Protein AF-A0A955SMM8-F1 (afdb_monomer_lite)

Sequence (69 aa):
MKVYLDTCCLCRLFDDHSQLRIFAESEAIVRVLDRIGKRELEWVSSGVLEYEIRKTRDEDLKNNLLWLL

Foldseek 3Di:
DEDEDALVLLLLCVDPPPDVVSVVSNVVSVVVVVCVVVVVYPYDYDPVRLVVLVPDPDPVSSVVSVVVD

pLDDT: mean 96.24, std 1.71, range [87.25, 98.25]

Secondary structure (DSSP, 8-state):
-EEE--HHHHHHTTS-TTSHHHHHHHHHHHHHHHHHHTTSSEEE--HHHHHHHHT-S-HHHHHHHHHH-

Radius of gyration: 12.23 Å; chains: 1; bounding box: 24×28×29 Å

Structure (mmCIF, N/CA/C/O backbone):
data_AF-A0A955SMM8-F1
#
_entry.id   AF-A0A955SMM8-F1
#
loop_
_atom_site.group_PDB
_atom_site.id
_atom_site.type_symbol
_atom_site.label_atom_id
_atom_site.label_alt_id
_atom_site.label_comp_id
_atom_site.label_asym_id
_atom_site.label_entity_id
_atom_site.label_seq_id
_atom_site.pdbx_PDB_ins_code
_atom_site.Cartn_x
_atom_site.Cartn_y
_atom_site.Cartn_z
_atom_site.occupancy
_atom_site.B_iso_or_equiv
_atom_site.auth_seq_id
_atom_site.auth_comp_id
_atom_site.auth_asym_id
_atom_site.auth_atom_id
_atom_site.pdbx_PDB_model_num
ATOM 1 N N . MET A 1 1 ? -13.475 2.52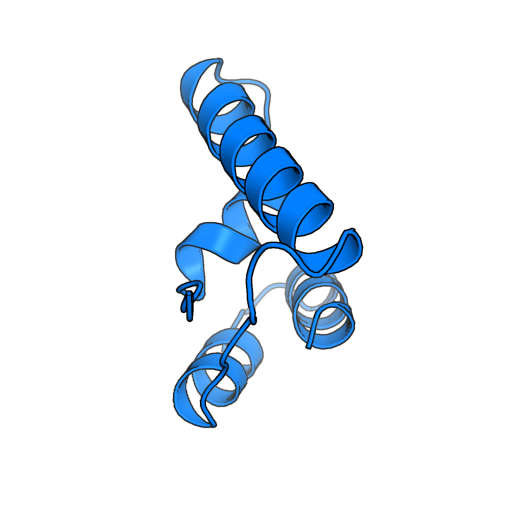7 12.613 1.00 93.88 1 MET A N 1
ATOM 2 C CA . MET A 1 1 ? -14.016 2.664 11.237 1.00 93.88 1 MET A CA 1
ATOM 3 C C . MET A 1 1 ? -13.265 1.687 10.351 1.00 93.88 1 MET A C 1
ATOM 5 O O . MET A 1 1 ? -12.057 1.575 10.527 1.00 93.88 1 MET A O 1
ATOM 9 N N . LYS A 1 2 ? -13.956 0.973 9.458 1.00 96.69 2 LYS A N 1
ATOM 10 C CA . LYS A 1 2 ? -13.326 -0.001 8.556 1.00 96.69 2 LYS A CA 1
ATOM 11 C C . LYS A 1 2 ? -12.882 0.680 7.269 1.00 96.69 2 LYS A C 1
ATOM 13 O O . LYS A 1 2 ? -13.620 1.515 6.749 1.00 96.69 2 LYS A O 1
ATOM 18 N N . VAL A 1 3 ? -11.701 0.325 6.779 1.00 96.56 3 VAL A N 1
ATOM 19 C CA . VAL A 1 3 ? -11.148 0.836 5.520 1.00 96.56 3 VAL A CA 1
ATOM 20 C C . VAL A 1 3 ? -10.697 -0.322 4.644 1.00 96.56 3 VAL A C 1
ATOM 22 O O . VAL A 1 3 ? -10.097 -1.279 5.129 1.00 96.56 3 VAL A O 1
ATOM 25 N N . TYR A 1 4 ? -11.004 -0.227 3.356 1.00 96.38 4 TYR A N 1
ATOM 26 C CA . TYR A 1 4 ? -10.552 -1.161 2.335 1.00 96.38 4 TYR A CA 1
ATOM 27 C C . TYR A 1 4 ? -9.571 -0.429 1.425 1.00 96.38 4 TYR A C 1
ATOM 29 O O . TYR A 1 4 ? -9.873 0.674 0.966 1.00 96.38 4 TYR A O 1
ATOM 37 N N . LEU A 1 5 ? -8.407 -1.028 1.191 1.00 96.19 5 LEU A N 1
ATOM 38 C CA . LEU A 1 5 ? -7.404 -0.508 0.268 1.00 96.19 5 LEU A CA 1
ATOM 39 C C . LEU A 1 5 ? -7.456 -1.335 -1.010 1.00 96.19 5 LEU A C 1
ATOM 41 O O . LEU A 1 5 ? -7.328 -2.556 -0.963 1.00 96.19 5 LEU A O 1
ATOM 45 N N . ASP A 1 6 ? -7.673 -0.657 -2.131 1.00 96.25 6 ASP A N 1
ATOM 46 C CA . ASP A 1 6 ? -7.630 -1.278 -3.450 1.00 96.25 6 ASP A CA 1
ATOM 47 C C . ASP A 1 6 ? -6.182 -1.631 -3.836 1.00 96.25 6 ASP A C 1
ATOM 49 O O . ASP A 1 6 ? -5.231 -1.003 -3.357 1.00 96.25 6 ASP A O 1
ATOM 53 N N . THR A 1 7 ? -6.003 -2.599 -4.736 1.00 96.06 7 THR A N 1
ATOM 54 C CA . THR A 1 7 ? -4.695 -3.040 -5.238 1.00 96.06 7 THR A CA 1
ATOM 55 C C . THR A 1 7 ? -3.885 -1.852 -5.753 1.00 96.06 7 THR A C 1
ATOM 57 O O . THR A 1 7 ? -2.712 -1.694 -5.418 1.00 96.06 7 THR A O 1
ATOM 60 N N . CYS A 1 8 ? -4.527 -0.953 -6.509 1.00 94.12 8 CYS A N 1
ATOM 61 C CA . CYS A 1 8 ? -3.872 0.234 -7.054 1.00 94.12 8 CYS A CA 1
ATOM 62 C C . CYS A 1 8 ? -3.384 1.214 -5.972 1.00 94.12 8 CYS A C 1
ATOM 64 O O . CYS A 1 8 ? -2.345 1.847 -6.156 1.00 94.12 8 CYS A O 1
ATOM 66 N N . CYS A 1 9 ? -4.080 1.315 -4.833 1.00 95.19 9 CYS A N 1
ATOM 67 C CA . CYS A 1 9 ? -3.636 2.129 -3.703 1.00 95.19 9 CYS A CA 1
ATOM 68 C C . CYS A 1 9 ? -2.346 1.566 -3.104 1.00 95.19 9 CYS A C 1
ATOM 70 O O . CYS A 1 9 ? -1.426 2.324 -2.813 1.00 95.19 9 CYS A O 1
ATOM 72 N N . LEU A 1 10 ? -2.263 0.242 -2.951 1.00 95.94 10 LEU A N 1
ATOM 73 C CA . LEU A 1 10 ? -1.065 -0.414 -2.429 1.00 95.94 10 LEU A CA 1
ATOM 74 C C . LEU A 1 10 ? 0.115 -0.298 -3.403 1.00 95.94 10 LEU A C 1
ATOM 76 O O . LEU A 1 10 ? 1.236 -0.049 -2.964 1.00 95.94 10 LEU A O 1
ATOM 80 N N . CYS A 1 11 ? -0.129 -0.388 -4.716 1.00 95.88 11 CYS A N 1
ATOM 81 C CA . CYS A 1 11 ? 0.914 -0.208 -5.731 1.00 95.88 11 CYS A CA 1
ATOM 82 C C . CYS A 1 11 ? 1.604 1.161 -5.646 1.00 95.88 11 CYS A C 1
ATOM 84 O O . CYS A 1 11 ? 2.807 1.234 -5.886 1.00 95.88 11 CYS A O 1
ATOM 86 N N . ARG A 1 12 ? 0.897 2.229 -5.236 1.00 96.31 12 ARG A N 1
ATOM 87 C CA . ARG A 1 12 ? 1.497 3.572 -5.113 1.00 96.31 12 ARG A CA 1
ATOM 88 C C . ARG A 1 12 ? 2.730 3.599 -4.217 1.00 96.31 12 ARG A C 1
ATOM 90 O O . ARG A 1 12 ? 3.695 4.289 -4.532 1.00 96.31 12 ARG A O 1
ATOM 97 N N . LEU A 1 13 ? 2.748 2.789 -3.158 1.00 96.00 13 LEU A N 1
ATOM 98 C CA . LEU A 1 13 ? 3.882 2.691 -2.234 1.00 96.00 13 LEU A CA 1
ATOM 99 C C . LEU A 1 13 ? 5.201 2.321 -2.928 1.00 96.00 13 LEU A C 1
ATOM 101 O O . LEU A 1 13 ? 6.263 2.672 -2.424 1.00 96.00 13 LEU A O 1
ATOM 105 N N . PHE A 1 14 ? 5.122 1.650 -4.077 1.00 95.69 14 PHE A N 1
ATOM 106 C CA . PHE A 1 14 ? 6.262 1.097 -4.803 1.00 95.69 14 PHE A CA 1
ATOM 107 C C . PHE A 1 14 ? 6.448 1.697 -6.205 1.00 95.69 14 PHE A C 1
ATOM 109 O O . PHE A 1 14 ? 7.390 1.325 -6.900 1.00 95.69 14 PHE A O 1
ATOM 116 N N . ASP A 1 15 ? 5.564 2.605 -6.632 1.00 94.88 15 ASP A N 1
ATOM 117 C CA . ASP A 1 15 ? 5.715 3.332 -7.894 1.00 94.88 15 ASP A CA 1
ATOM 118 C C . ASP A 1 15 ? 6.955 4.248 -7.877 1.00 94.88 15 ASP A C 1
ATOM 120 O O . ASP A 1 15 ? 7.482 4.609 -6.825 1.00 94.88 15 ASP A O 1
ATOM 124 N N . ASP A 1 16 ? 7.385 4.704 -9.057 1.00 96.00 16 ASP A N 1
ATOM 125 C CA . ASP A 1 16 ? 8.373 5.780 -9.163 1.00 96.00 16 ASP A CA 1
ATOM 126 C C . ASP A 1 16 ? 7.794 7.108 -8.643 1.00 96.00 16 ASP A C 1
ATOM 128 O O . ASP A 1 16 ? 6.845 7.673 -9.198 1.00 96.00 16 ASP A O 1
ATOM 132 N N . HIS A 1 17 ? 8.392 7.633 -7.574 1.00 96.38 17 HIS A N 1
ATOM 133 C CA . HIS A 1 17 ? 7.973 8.878 -6.925 1.00 96.38 17 HIS A CA 1
ATOM 134 C C . HIS A 1 17 ? 8.606 10.133 -7.545 1.00 96.38 17 HIS A C 1
ATOM 136 O O . HIS A 1 17 ? 8.480 11.220 -6.983 1.00 96.38 17 HIS A O 1
ATOM 142 N N . SER A 1 18 ? 9.246 10.028 -8.716 1.00 97.31 18 SER A N 1
ATOM 143 C CA . SER A 1 18 ? 9.778 11.183 -9.457 1.00 97.31 18 SER A CA 1
ATOM 144 C C . SER A 1 18 ? 8.713 12.246 -9.765 1.00 97.31 18 SER A C 1
ATOM 146 O O . SER A 1 18 ? 9.009 13.443 -9.816 1.00 97.31 18 SER A O 1
ATOM 148 N N . GLN A 1 19 ? 7.453 11.831 -9.932 1.00 97.88 19 GLN A N 1
ATOM 149 C CA . GLN A 1 19 ? 6.319 12.734 -10.101 1.00 97.88 19 GLN A CA 1
ATOM 150 C C . GLN A 1 19 ? 5.698 13.097 -8.750 1.00 97.88 19 GLN A C 1
ATOM 152 O O . GLN A 1 19 ? 5.208 12.231 -8.026 1.00 97.88 19 GLN A O 1
ATOM 157 N N . LEU A 1 20 ? 5.589 14.402 -8.473 1.00 97.69 20 LEU A N 1
ATOM 158 C CA . LEU A 1 20 ? 5.028 14.933 -7.222 1.00 97.69 20 LEU A CA 1
ATOM 159 C C . LEU A 1 20 ? 3.644 14.362 -6.881 1.00 97.69 20 LEU A C 1
ATOM 161 O O . LEU A 1 20 ? 3.337 14.127 -5.715 1.00 97.69 20 LEU A O 1
ATOM 165 N N . ARG A 1 21 ? 2.804 14.131 -7.896 1.00 97.50 21 ARG A N 1
ATOM 166 C CA . ARG A 1 21 ? 1.479 13.538 -7.703 1.00 97.50 21 ARG A CA 1
ATOM 167 C C . ARG A 1 21 ? 1.573 12.131 -7.113 1.00 97.50 21 ARG A C 1
ATOM 169 O O . ARG A 1 21 ? 0.861 11.843 -6.160 1.00 97.50 21 ARG A O 1
ATOM 176 N N . ILE A 1 22 ? 2.426 11.279 -7.681 1.00 97.19 22 ILE A N 1
ATOM 177 C CA . ILE A 1 22 ? 2.591 9.896 -7.226 1.00 97.19 22 ILE A CA 1
ATOM 178 C C . ILE A 1 22 ? 3.156 9.909 -5.809 1.00 97.19 22 ILE A C 1
ATOM 180 O O . ILE A 1 22 ? 2.568 9.292 -4.933 1.00 97.19 22 ILE A O 1
ATOM 184 N N . PHE A 1 23 ? 4.195 10.709 -5.553 1.00 98.06 23 PHE A N 1
ATOM 185 C CA . PHE A 1 23 ? 4.748 10.886 -4.208 1.00 98.06 23 PHE A CA 1
ATOM 186 C C . PHE A 1 23 ? 3.677 11.281 -3.175 1.00 98.06 23 PHE A C 1
ATOM 188 O O . PHE A 1 23 ? 3.578 10.675 -2.111 1.00 98.06 23 PHE A O 1
ATOM 195 N N . ALA A 1 24 ? 2.829 12.264 -3.496 1.00 98.25 24 ALA A N 1
ATOM 196 C CA . ALA A 1 24 ? 1.763 12.707 -2.600 1.00 98.25 24 ALA A CA 1
ATOM 197 C C . ALA A 1 24 ? 0.682 11.633 -2.374 1.00 98.25 24 ALA A C 1
ATOM 199 O O . ALA A 1 24 ? 0.187 11.494 -1.254 1.00 98.25 24 ALA A O 1
ATOM 200 N N . GLU A 1 25 ? 0.314 10.877 -3.414 1.00 98.00 25 GLU A N 1
ATOM 201 C CA . GLU A 1 25 ? -0.607 9.740 -3.297 1.00 98.00 25 GLU A CA 1
ATOM 202 C C . GLU A 1 25 ? -0.010 8.659 -2.375 1.00 98.00 25 GLU A C 1
ATOM 204 O O . GLU A 1 25 ? -0.686 8.207 -1.452 1.00 98.00 25 GLU A O 1
ATOM 209 N N . SER A 1 26 ? 1.268 8.313 -2.543 1.00 97.69 26 SER A N 1
ATOM 210 C CA . SER A 1 26 ? 1.986 7.340 -1.707 1.00 97.69 26 SER A CA 1
ATOM 211 C C . SER A 1 26 ? 2.060 7.768 -0.245 1.00 97.69 26 SER A C 1
ATOM 213 O O . SER A 1 26 ? 1.720 6.988 0.643 1.00 97.69 26 SER A O 1
ATOM 215 N N . GLU A 1 27 ? 2.410 9.028 0.016 1.00 98.12 27 GLU A N 1
ATOM 216 C CA . GLU A 1 27 ? 2.433 9.603 1.366 1.00 98.12 27 GLU A CA 1
ATOM 217 C C . GLU A 1 27 ? 1.055 9.554 2.042 1.00 98.12 27 GLU A C 1
ATOM 219 O O . GLU A 1 27 ? 0.948 9.313 3.248 1.00 98.12 27 GLU A O 1
ATOM 224 N N . ALA A 1 28 ? -0.029 9.745 1.282 1.00 97.62 28 ALA A N 1
ATOM 225 C CA . ALA A 1 28 ? -1.377 9.597 1.816 1.00 97.62 28 ALA A CA 1
ATOM 226 C C . ALA A 1 28 ? -1.658 8.149 2.252 1.00 97.62 28 ALA A C 1
ATOM 228 O O . ALA A 1 28 ? -2.213 7.943 3.334 1.00 97.62 28 ALA A O 1
ATOM 229 N N . ILE A 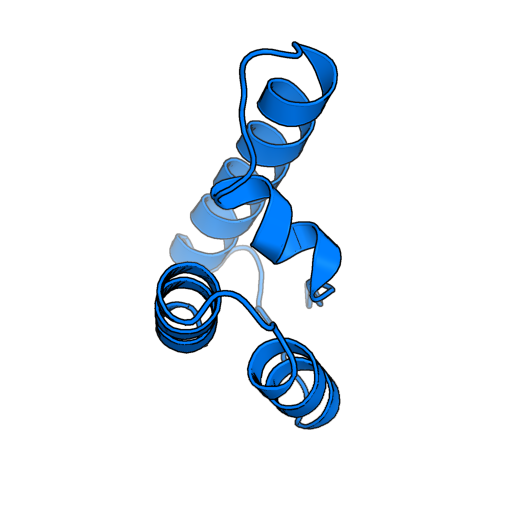1 29 ? -1.234 7.151 1.466 1.00 97.50 29 ILE A N 1
ATOM 230 C CA . ILE A 1 29 ? -1.376 5.732 1.829 1.00 97.50 29 ILE A CA 1
ATOM 23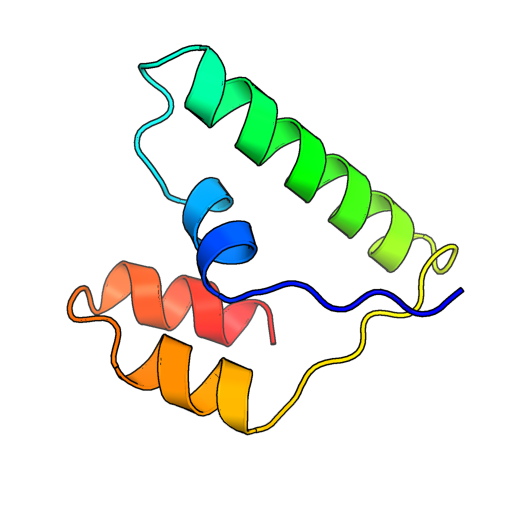1 C C . ILE A 1 29 ? -0.527 5.389 3.057 1.00 97.50 29 ILE A C 1
ATOM 233 O O . ILE A 1 29 ? -1.041 4.755 3.977 1.00 97.50 29 ILE A O 1
ATOM 237 N N . VAL A 1 30 ? 0.714 5.879 3.144 1.00 97.38 30 VAL A N 1
ATOM 238 C CA . VAL A 1 30 ? 1.573 5.702 4.331 1.00 97.38 30 VAL A CA 1
ATOM 239 C C . VAL A 1 30 ? 0.883 6.223 5.594 1.00 97.38 30 VAL A C 1
ATOM 241 O O . VAL A 1 30 ? 0.858 5.537 6.615 1.00 97.38 30 VAL A O 1
ATOM 244 N N . ARG A 1 31 ? 0.240 7.396 5.534 1.00 98.06 31 ARG A N 1
ATOM 245 C CA . ARG A 1 31 ? -0.522 7.942 6.672 1.00 98.06 31 ARG A CA 1
ATOM 246 C C . ARG A 1 31 ? -1.743 7.099 7.028 1.00 98.06 31 ARG A C 1
ATOM 248 O O . ARG A 1 31 ? -2.075 6.978 8.204 1.00 98.06 31 ARG A O 1
ATOM 255 N N . VAL A 1 32 ? -2.431 6.523 6.042 1.00 97.12 32 VAL A N 1
ATOM 256 C CA . VAL A 1 32 ? -3.538 5.590 6.305 1.00 97.12 32 VAL A CA 1
ATOM 257 C C . VAL A 1 32 ? -3.020 4.331 7.007 1.00 97.12 32 VAL A C 1
ATOM 259 O O . VAL A 1 32 ? -3.609 3.923 8.008 1.00 97.12 32 VAL A O 1
ATOM 262 N N . LEU A 1 33 ? -1.900 3.767 6.548 1.00 96.19 33 LEU A N 1
ATOM 263 C CA . LEU A 1 33 ? -1.259 2.601 7.163 1.00 96.19 33 LEU A CA 1
ATOM 264 C C . LEU A 1 33 ? -0.762 2.886 8.588 1.00 96.19 33 LEU A C 1
ATOM 266 O O . LEU A 1 33 ? -0.979 2.067 9.475 1.00 96.19 33 LEU A O 1
ATOM 270 N N . ASP A 1 34 ? -0.183 4.060 8.850 1.00 97.62 34 ASP A N 1
ATOM 271 C CA . ASP A 1 34 ? 0.203 4.486 10.205 1.00 97.62 34 ASP A CA 1
ATOM 272 C C . ASP A 1 34 ? -1.006 4.508 11.157 1.00 97.62 34 ASP A C 1
ATOM 274 O O . ASP A 1 34 ? -0.948 3.993 12.276 1.00 97.62 34 ASP A O 1
ATOM 278 N N . ARG A 1 35 ? -2.152 5.018 10.694 1.00 98.06 35 ARG A N 1
ATOM 279 C CA . ARG A 1 35 ? -3.397 5.019 11.478 1.00 98.06 35 ARG A CA 1
ATOM 280 C C . ARG A 1 35 ? -3.977 3.619 11.689 1.00 98.06 35 ARG A C 1
ATOM 282 O O . ARG A 1 35 ? -4.566 3.363 12.742 1.00 98.06 35 ARG A O 1
ATOM 289 N N . ILE A 1 36 ? -3.799 2.711 10.727 1.00 96.88 36 ILE A N 1
ATOM 290 C CA . ILE A 1 36 ? -4.109 1.283 10.900 1.00 96.88 36 ILE A CA 1
ATOM 291 C C . ILE A 1 36 ? -3.196 0.681 11.980 1.00 96.88 36 ILE A C 1
ATOM 293 O O . ILE A 1 36 ? -3.690 0.052 12.914 1.00 96.88 36 ILE A O 1
ATOM 297 N N . GLY A 1 37 ? -1.885 0.944 11.927 1.00 95.75 37 GLY A N 1
ATOM 298 C CA . GLY A 1 37 ? -0.914 0.490 12.931 1.00 95.75 37 GLY A CA 1
ATOM 299 C C . GLY A 1 37 ? -1.217 1.005 14.344 1.00 95.75 37 GLY A C 1
ATOM 300 O O . GLY A 1 37 ? -1.076 0.273 15.324 1.00 95.75 37 GLY A O 1
ATOM 301 N N . LYS A 1 38 ? -1.737 2.233 14.450 1.00 97.94 38 LYS A N 1
ATOM 302 C CA . LYS A 1 38 ? -2.232 2.845 15.697 1.00 97.94 38 LYS A CA 1
ATOM 303 C C . LYS A 1 38 ? -3.606 2.337 16.150 1.00 97.94 38 LYS A C 1
ATOM 305 O O . LYS A 1 38 ? -4.098 2.773 17.188 1.00 97.94 38 LYS A O 1
ATOM 310 N N . ARG A 1 39 ? -4.223 1.405 15.412 1.00 96.75 39 ARG A N 1
ATOM 311 C CA . ARG A 1 39 ? -5.564 0.841 15.664 1.00 96.75 39 ARG A CA 1
ATOM 312 C C . ARG A 1 39 ? -6.705 1.866 15.623 1.00 96.75 39 ARG A C 1
ATOM 314 O O . ARG A 1 39 ? -7.781 1.615 16.160 1.00 96.75 39 ARG A O 1
ATOM 321 N N . GLU A 1 40 ? -6.505 3.007 14.967 1.00 97.88 40 GLU A N 1
ATOM 322 C CA . GLU A 1 40 ? -7.569 3.995 14.732 1.00 97.88 40 GLU A CA 1
ATOM 323 C C . GLU A 1 40 ? -8.493 3.569 13.582 1.00 97.88 40 GLU A C 1
ATOM 325 O O . GLU A 1 40 ? -9.686 3.897 13.546 1.00 97.88 40 GLU A O 1
ATOM 330 N N . LEU A 1 41 ? -7.924 2.835 12.626 1.00 97.69 41 LEU A N 1
ATOM 331 C CA . LEU A 1 41 ? -8.603 2.253 11.480 1.00 97.69 41 LEU A CA 1
ATOM 332 C C . LEU A 1 41 ? -8.453 0.733 11.520 1.00 97.69 41 LEU A C 1
ATOM 334 O O . LEU A 1 41 ? -7.398 0.210 11.865 1.00 97.69 41 LEU A O 1
ATOM 338 N N . GLU A 1 42 ? -9.514 0.031 11.138 1.00 97.69 42 GLU A N 1
ATOM 339 C CA . GLU A 1 42 ? -9.488 -1.417 10.939 1.00 97.69 42 GLU A CA 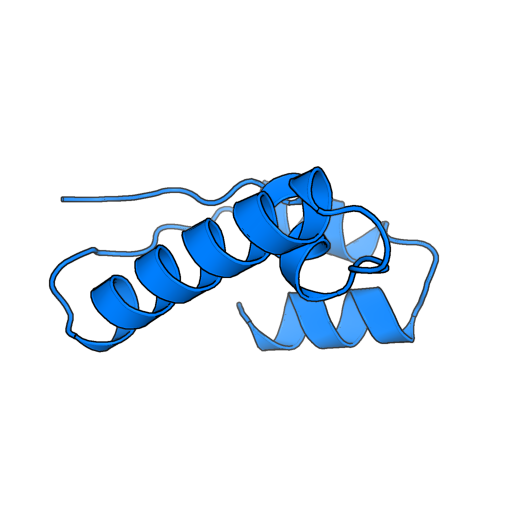1
ATOM 340 C C . GLU A 1 42 ? -9.343 -1.679 9.440 1.00 97.69 42 GLU A C 1
ATOM 342 O O . GLU A 1 42 ? -10.240 -1.334 8.663 1.00 97.69 42 GLU A O 1
ATOM 347 N N . TRP A 1 43 ? -8.209 -2.248 9.030 1.00 96.56 43 TRP A N 1
ATOM 348 C CA . TRP A 1 43 ? -8.010 -2.641 7.641 1.00 96.56 43 TRP A CA 1
ATOM 349 C C . TRP A 1 43 ? -8.749 -3.945 7.362 1.00 96.56 43 TRP A C 1
ATOM 351 O O . TRP A 1 43 ? -8.514 -4.960 8.014 1.00 96.56 43 TRP A O 1
ATOM 361 N N . VAL A 1 44 ? -9.651 -3.900 6.385 1.00 96.25 44 VAL A N 1
ATOM 362 C CA . VAL A 1 44 ? -10.307 -5.079 5.828 1.00 96.25 44 VAL A CA 1
ATOM 363 C C . VAL A 1 44 ? -9.762 -5.377 4.433 1.00 96.25 44 VAL A C 1
ATOM 365 O O . VAL A 1 44 ? -9.594 -4.472 3.616 1.00 96.25 44 VAL A O 1
ATOM 368 N N . SER A 1 45 ? -9.512 -6.653 4.157 1.00 94.19 45 SER A N 1
ATOM 369 C CA . SER A 1 45 ? -9.069 -7.164 2.857 1.00 94.19 45 SER A CA 1
ATOM 370 C C . SER A 1 45 ? -10.081 -8.170 2.298 1.00 94.19 45 SER A C 1
ATOM 372 O O . SER A 1 45 ? -11.062 -8.532 2.955 1.00 94.19 45 SER A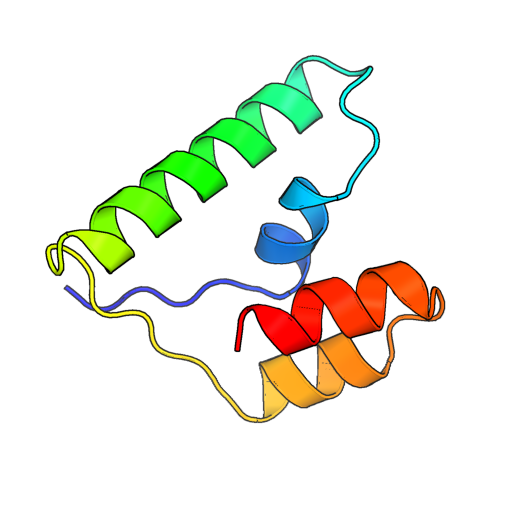 O 1
ATOM 374 N N . SER A 1 46 ? -9.886 -8.592 1.048 1.00 94.31 46 SER A N 1
ATOM 375 C CA . SER A 1 46 ? -10.709 -9.619 0.407 1.00 94.31 46 SER A CA 1
ATOM 376 C C . SER A 1 46 ? -9.842 -10.600 -0.378 1.00 94.31 46 SER A C 1
ATOM 378 O O . SER A 1 46 ? -8.736 -10.264 -0.794 1.00 94.31 46 SER A O 1
ATOM 380 N N . GLY A 1 47 ? -10.369 -11.795 -0.660 1.00 96.50 47 GLY A N 1
ATOM 381 C CA . GLY A 1 47 ? -9.697 -12.735 -1.565 1.00 96.50 47 GLY A CA 1
ATOM 382 C C . GLY A 1 47 ? -9.546 -12.199 -2.997 1.00 96.50 47 GLY A C 1
ATOM 383 O O . GLY A 1 47 ? -8.676 -12.658 -3.731 1.00 96.50 47 GLY A O 1
ATOM 384 N N . VAL A 1 48 ? -10.354 -11.205 -3.394 1.00 95.69 48 VAL A N 1
ATOM 385 C CA . VAL A 1 48 ? -10.225 -10.533 -4.699 1.00 95.69 48 VAL A CA 1
ATOM 386 C C . VAL A 1 48 ? -8.966 -9.663 -4.736 1.00 95.69 48 VAL A C 1
ATOM 388 O O . VAL A 1 48 ? -8.234 -9.731 -5.716 1.00 95.69 48 VAL A O 1
ATOM 391 N N . LEU A 1 49 ? -8.664 -8.936 -3.652 1.00 96.38 49 LEU A N 1
ATOM 392 C CA . LEU A 1 49 ? -7.424 -8.158 -3.514 1.00 96.38 49 LEU A CA 1
ATOM 393 C C . LEU A 1 49 ? -6.188 -9.053 -3.666 1.00 96.38 49 LEU A C 1
ATOM 395 O O . LEU A 1 49 ? -5.295 -8.765 -4.458 1.00 96.38 49 LEU A O 1
ATOM 399 N N . GLU A 1 50 ? -6.159 -10.183 -2.953 1.00 96.00 50 GLU A N 1
ATOM 400 C CA . GLU A 1 50 ? -5.051 -11.139 -3.058 1.00 96.00 50 GLU A CA 1
ATOM 401 C C . GLU A 1 50 ? -4.930 -11.711 -4.481 1.00 96.00 50 GLU A C 1
ATOM 403 O O . GLU A 1 50 ? -3.829 -11.829 -5.022 1.00 96.00 50 GLU A O 1
ATOM 408 N N . TYR A 1 51 ? -6.057 -12.037 -5.121 1.00 96.94 51 TYR A N 1
ATOM 409 C CA . TYR A 1 51 ? -6.082 -12.524 -6.500 1.00 96.94 51 TYR A CA 1
ATOM 410 C C . TYR A 1 51 ? -5.523 -11.501 -7.501 1.00 96.94 51 TYR A C 1
ATOM 412 O O . TYR A 1 51 ? -4.755 -11.877 -8.389 1.00 96.94 51 TYR A O 1
ATOM 420 N N . GLU A 1 52 ? -5.875 -10.222 -7.364 1.00 96.75 52 GLU A N 1
ATOM 421 C CA . GLU A 1 52 ? -5.356 -9.143 -8.208 1.00 96.75 52 GLU A CA 1
ATOM 422 C C . GLU A 1 52 ? -3.852 -8.949 -8.014 1.00 96.75 52 GLU A C 1
ATOM 424 O O . GLU A 1 52 ? -3.112 -8.942 -9.000 1.00 96.75 52 GLU A O 1
ATOM 429 N N . ILE A 1 53 ? -3.380 -8.901 -6.762 1.00 96.62 53 ILE A N 1
ATOM 430 C CA . ILE A 1 53 ? -1.948 -8.806 -6.442 1.00 96.62 53 ILE A CA 1
ATOM 431 C C . ILE A 1 53 ? -1.180 -9.977 -7.061 1.00 96.62 53 ILE A C 1
ATOM 433 O O . ILE A 1 53 ? -0.133 -9.778 -7.677 1.00 96.62 53 ILE A O 1
ATOM 437 N N . ARG A 1 54 ? -1.709 -11.204 -6.973 1.00 96.31 54 ARG A N 1
ATOM 438 C CA . ARG A 1 54 ? -1.080 -12.396 -7.564 1.00 96.31 54 ARG A CA 1
ATOM 439 C C . ARG A 1 54 ? -0.955 -12.336 -9.090 1.00 96.31 54 ARG A C 1
ATOM 441 O O . ARG A 1 54 ? -0.145 -13.080 -9.642 1.00 96.31 54 ARG A O 1
ATOM 448 N N . LYS A 1 55 ? -1.727 -11.482 -9.770 1.00 96.25 55 LYS A N 1
ATOM 449 C CA . LYS A 1 55 ? -1.631 -11.245 -11.220 1.00 96.25 55 LYS A CA 1
ATOM 450 C C . LYS A 1 55 ? -0.664 -10.129 -11.615 1.00 96.25 55 LYS A C 1
ATOM 452 O O . LYS A 1 55 ? -0.464 -9.915 -12.814 1.00 96.25 55 LYS A O 1
ATOM 457 N N . THR A 1 56 ? -0.046 -9.448 -10.655 1.00 95.38 56 THR A N 1
ATOM 458 C CA . THR A 1 56 ? 1.035 -8.497 -10.923 1.00 95.38 56 THR A CA 1
ATOM 459 C C . THR A 1 56 ? 2.197 -9.210 -11.617 1.00 95.38 56 THR A C 1
ATOM 461 O O . THR A 1 56 ? 2.647 -10.263 -11.173 1.00 95.38 56 THR A O 1
ATOM 464 N N . ARG A 1 57 ? 2.649 -8.651 -12.750 1.00 94.69 57 ARG A N 1
ATOM 465 C CA . ARG A 1 57 ? 3.703 -9.244 -13.599 1.00 94.69 57 ARG A CA 1
ATOM 466 C C . ARG A 1 57 ? 5.098 -9.116 -12.999 1.00 94.69 57 ARG A C 1
ATOM 468 O O . ARG A 1 57 ? 5.941 -9.966 -13.249 1.00 94.69 57 ARG A O 1
ATOM 475 N N . ASP A 1 58 ? 5.333 -8.020 -12.292 1.00 95.94 58 ASP A N 1
ATOM 476 C CA . ASP A 1 58 ? 6.582 -7.767 -11.591 1.00 95.94 58 ASP A CA 1
ATOM 477 C C . ASP A 1 58 ? 6.594 -8.588 -10.294 1.00 95.94 58 ASP A C 1
ATOM 479 O O . ASP A 1 58 ? 5.738 -8.414 -9.423 1.00 95.94 58 ASP A O 1
ATOM 483 N N . GLU A 1 59 ? 7.525 -9.536 -10.209 1.00 96.12 59 GLU A N 1
ATOM 484 C CA . GLU A 1 59 ? 7.629 -10.471 -9.089 1.00 96.12 59 GLU A CA 1
ATOM 485 C C . GLU A 1 59 ? 8.029 -9.775 -7.784 1.00 96.12 59 GLU A C 1
ATOM 487 O O . GLU A 1 59 ? 7.496 -10.120 -6.728 1.00 96.12 59 GLU A O 1
ATOM 492 N N . ASP A 1 60 ? 8.908 -8.774 -7.847 1.00 96.12 60 ASP A N 1
ATOM 493 C CA . ASP A 1 60 ? 9.363 -8.044 -6.664 1.00 96.12 60 ASP A CA 1
ATOM 494 C C . ASP A 1 60 ? 8.224 -7.191 -6.108 1.00 96.12 60 ASP A C 1
ATOM 496 O O . ASP A 1 60 ? 7.909 -7.262 -4.917 1.00 96.12 60 ASP A O 1
ATOM 500 N N . LEU A 1 61 ? 7.521 -6.463 -6.982 1.00 95.62 61 LEU A N 1
ATOM 501 C CA . LEU A 1 61 ? 6.326 -5.712 -6.602 1.00 95.62 61 LEU A CA 1
ATOM 502 C C . LEU A 1 61 ? 5.256 -6.630 -6.004 1.00 95.62 61 LEU A C 1
ATOM 504 O O . LEU A 1 61 ? 4.684 -6.322 -4.960 1.00 95.62 61 LEU A O 1
ATOM 508 N N . LYS A 1 62 ? 4.992 -7.776 -6.637 1.00 96.81 62 LYS A N 1
ATOM 509 C CA . LYS A 1 62 ? 4.023 -8.757 -6.138 1.00 96.81 62 LYS A CA 1
ATOM 510 C C . LYS A 1 62 ? 4.386 -9.247 -4.736 1.00 96.81 62 LYS A C 1
ATOM 512 O O . LYS A 1 62 ? 3.513 -9.287 -3.873 1.00 96.81 62 LYS A O 1
ATOM 517 N N . ASN A 1 63 ? 5.646 -9.609 -4.503 1.00 96.62 63 ASN A N 1
ATOM 518 C CA . ASN A 1 63 ? 6.103 -10.084 -3.197 1.00 96.62 63 ASN A CA 1
ATOM 519 C C . ASN A 1 63 ? 5.986 -8.991 -2.129 1.00 96.62 63 ASN A C 1
ATOM 521 O O . ASN A 1 63 ? 5.507 -9.266 -1.031 1.00 96.62 63 ASN A O 1
ATOM 525 N N . ASN A 1 64 ? 6.334 -7.749 -2.472 1.00 96.25 64 ASN A N 1
ATOM 526 C CA . ASN A 1 64 ? 6.177 -6.603 -1.581 1.00 96.25 64 ASN A CA 1
ATOM 527 C C . ASN A 1 64 ? 4.705 -6.351 -1.216 1.00 96.25 64 ASN A C 1
ATOM 529 O O . ASN A 1 64 ? 4.395 -6.103 -0.054 1.00 96.25 64 ASN A O 1
ATOM 533 N N . LEU A 1 65 ? 3.787 -6.458 -2.182 1.00 95.75 65 LEU A N 1
ATOM 534 C CA . LEU A 1 65 ? 2.348 -6.299 -1.950 1.00 95.75 65 LEU A CA 1
ATOM 535 C C . LEU A 1 65 ? 1.763 -7.433 -1.100 1.00 95.75 65 LEU A C 1
ATOM 537 O O . LEU A 1 65 ? 0.973 -7.169 -0.199 1.00 95.75 65 LEU A O 1
ATOM 541 N N . LEU A 1 66 ? 2.157 -8.685 -1.358 1.00 94.81 66 LEU A N 1
ATOM 542 C CA . LEU A 1 66 ? 1.726 -9.835 -0.556 1.00 94.81 66 LEU A CA 1
ATOM 543 C C . LEU A 1 66 ? 2.258 -9.778 0.876 1.00 94.81 66 LEU A C 1
ATOM 545 O O . LEU A 1 66 ? 1.599 -10.289 1.768 1.00 94.81 66 LEU A O 1
ATOM 549 N N . TRP A 1 67 ? 3.418 -9.159 1.104 1.00 93.88 67 TRP A N 1
ATOM 550 C CA . TRP A 1 67 ? 3.972 -8.981 2.447 1.00 93.88 67 TRP A CA 1
ATOM 551 C C . TRP A 1 67 ? 3.163 -8.000 3.310 1.00 93.88 67 TRP A C 1
ATOM 553 O O . TRP A 1 67 ? 3.244 -8.049 4.535 1.00 93.88 67 TRP A O 1
ATOM 563 N N . LEU A 1 68 ? 2.388 -7.107 2.684 1.00 90.19 68 LEU A N 1
ATOM 564 C CA . LEU A 1 68 ? 1.513 -6.177 3.400 1.00 90.19 68 LEU A CA 1
ATOM 565 C C . LEU A 1 68 ? 0.217 -6.836 3.898 1.00 90.19 68 LEU A C 1
ATOM 567 O O . LEU A 1 68 ? -0.395 -6.289 4.813 1.00 90.19 68 LEU A O 1
ATOM 571 N N . LEU A 1 69 ? -0.218 -7.944 3.285 1.00 87.25 69 LEU A N 1
ATOM 572 C CA . LEU A 1 69 ? -1.445 -8.672 3.638 1.00 87.25 69 LEU A CA 1
ATOM 573 C C . LEU A 1 69 ? -1.200 -9.715 4.735 1.00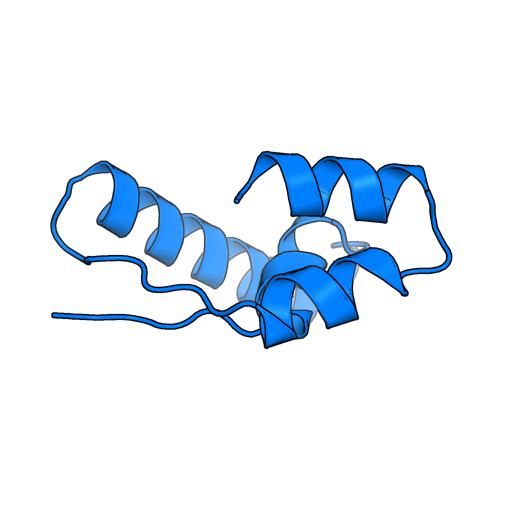 87.25 69 LEU A C 1
ATOM 575 O O . LEU A 1 69 ? -2.107 -9.853 5.588 1.00 87.25 69 LEU A O 1
#